Protein AF-A0AAV6T3N7-F1 (afdb_monome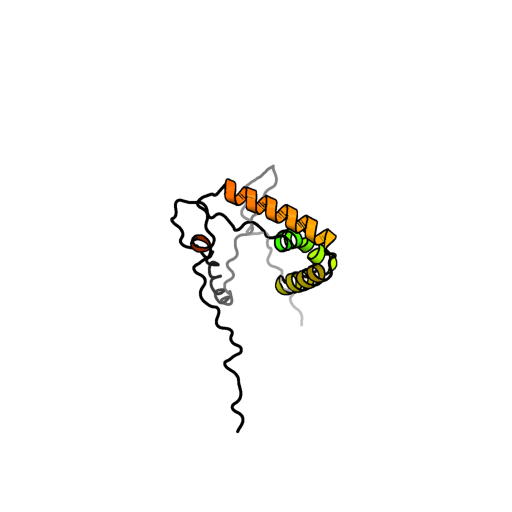r)

Organism: Solea senegalensis (NCBI:txid28829)

Solvent-accessible surface area (backbone atoms only — not comparable to full-atom values): 10483 Å² total; per-residue (Å²): 136,86,88,74,87,77,75,78,78,73,84,80,82,76,73,59,80,79,49,72,64,93,88,45,79,49,71,61,82,77,87,77,81,69,94,75,70,74,79,73,72,78,73,75,77,78,69,75,80,73,72,81,76,72,90,60,67,96,84,63,83,91,78,75,81,66,56,49,29,70,54,53,52,46,68,65,46,49,63,53,50,32,68,76,69,67,54,83,52,66,66,61,53,51,51,53,52,54,50,54,58,68,73,47,55,70,72,66,50,44,57,34,44,55,52,20,50,51,48,39,51,52,46,48,69,77,37,74,87,67,50,70,60,81,76,59,65,88,68,83,83,79,80,72,76,82,75,81,74,74,81,85,76,131

InterPro domains:
  IPR009071 High mobility group box domain [PF00505] (63-131)
  IPR009071 High mobility group box domain [PS50118] (63-131)
  IPR009071 High mobility group box domain [SM00398] (62-132)
  IPR024940 Transcription factor TCF/LEF [PTHR10373] (48-147)

Radius of gyration: 31.15 Å; Cα contacts (8 Å, |Δi|>4): 67; chains: 1; bounding box: 57×80×70 Å

Structure (mmCIF, N/CA/C/O backbone):
data_AF-A0AAV6T3N7-F1
#
_entry.id   AF-A0AAV6T3N7-F1
#
loop_
_atom_site.group_PDB
_atom_site.id
_atom_site.type_symbol
_atom_site.label_atom_id
_atom_site.label_alt_id
_atom_site.label_comp_id
_atom_site.label_asym_id
_atom_site.label_entity_id
_atom_site.label_seq_id
_atom_site.pdbx_PDB_ins_code
_atom_site.Cartn_x
_atom_site.Cartn_y
_atom_site.Cartn_z
_atom_site.occupancy
_atom_site.B_iso_or_equiv
_atom_site.auth_seq_id
_atom_site.auth_comp_id
_atom_site.auth_asym_id
_atom_site.auth_atom_id
_atom_site.pdbx_PDB_model_num
ATOM 1 N N . MET A 1 1 ? 30.700 52.628 50.865 1.00 37.81 1 MET A N 1
ATOM 2 C CA . MET A 1 1 ? 31.667 53.380 50.036 1.00 37.81 1 MET A CA 1
ATOM 3 C C . MET A 1 1 ? 31.460 52.958 48.596 1.00 37.81 1 MET A C 1
ATOM 5 O O . MET A 1 1 ? 31.246 51.781 48.351 1.00 37.81 1 MET A O 1
ATOM 9 N N . TYR A 1 2 ? 31.399 53.951 47.719 1.00 44.56 2 TYR A N 1
ATOM 10 C CA . TYR A 1 2 ? 31.037 53.900 46.306 1.00 44.56 2 TYR A CA 1
ATOM 11 C C . TYR A 1 2 ? 32.032 53.141 45.402 1.00 44.56 2 TYR A C 1
ATOM 13 O O . TYR A 1 2 ? 33.155 52.886 45.826 1.00 44.56 2 TYR A O 1
ATOM 21 N N . MET A 1 3 ? 31.613 52.994 44.128 1.00 40.84 3 MET A N 1
ATOM 22 C CA . MET A 1 3 ? 32.401 52.810 42.885 1.00 40.84 3 MET A CA 1
ATOM 23 C C . MET A 1 3 ? 32.578 51.334 42.464 1.00 40.84 3 MET A C 1
ATOM 25 O O . MET A 1 3 ? 33.054 50.531 43.247 1.00 40.84 3 MET A O 1
ATOM 29 N N . SER A 1 4 ? 32.242 50.856 41.261 1.00 41.66 4 SER A N 1
ATOM 30 C CA . SER A 1 4 ? 31.843 51.494 40.005 1.00 41.66 4 SER A CA 1
ATOM 31 C C . SER A 1 4 ? 31.210 50.442 39.091 1.00 41.66 4 SER A C 1
ATOM 33 O O . SER A 1 4 ? 31.742 49.342 38.948 1.00 41.66 4 SER A O 1
ATOM 35 N N . THR A 1 5 ? 30.113 50.795 38.423 1.00 57.94 5 THR A N 1
ATOM 36 C CA . THR A 1 5 ? 29.640 50.096 37.224 1.00 57.94 5 THR A CA 1
ATOM 37 C C . THR A 1 5 ? 30.760 50.139 36.187 1.00 57.94 5 THR A C 1
ATOM 39 O O . THR A 1 5 ? 31.112 51.218 35.712 1.00 57.94 5 THR A O 1
ATOM 42 N N . LEU A 1 6 ? 31.368 48.992 35.878 1.00 49.75 6 LEU A N 1
ATOM 43 C CA . LEU A 1 6 ? 32.377 48.922 34.825 1.00 49.75 6 LEU A CA 1
ATOM 44 C C . LEU A 1 6 ? 31.715 49.261 33.478 1.00 49.75 6 LEU A C 1
ATOM 46 O O . LEU A 1 6 ? 30.650 48.714 33.175 1.00 49.75 6 LEU A O 1
ATOM 50 N N . PRO A 1 7 ? 32.302 50.174 32.686 1.00 54.94 7 PRO A N 1
ATOM 51 C CA . PRO A 1 7 ? 31.741 50.580 31.410 1.00 54.94 7 PRO A CA 1
ATOM 52 C C . PRO A 1 7 ? 31.795 49.394 30.449 1.00 54.94 7 PRO A C 1
ATOM 54 O O . PRO A 1 7 ? 32.816 48.712 30.348 1.00 54.94 7 PRO A O 1
ATOM 57 N N . LEU A 1 8 ? 30.688 49.148 29.747 1.00 50.53 8 LEU A N 1
ATOM 58 C CA . LEU A 1 8 ? 30.662 48.206 28.634 1.00 50.53 8 LEU A CA 1
ATOM 59 C C . LEU A 1 8 ? 31.768 48.615 27.646 1.00 50.53 8 LEU A C 1
ATOM 61 O O . LEU A 1 8 ? 31.750 49.761 27.187 1.00 50.53 8 LEU A O 1
ATOM 65 N N . PRO A 1 9 ? 32.741 47.739 27.331 1.00 49.97 9 PRO A N 1
ATOM 66 C CA . PRO A 1 9 ? 33.741 48.060 26.333 1.00 49.97 9 PRO A CA 1
ATOM 67 C C . PRO A 1 9 ? 33.039 48.288 24.994 1.00 49.97 9 PRO A C 1
ATOM 69 O O . PRO A 1 9 ? 32.281 47.455 24.498 1.00 49.97 9 PRO A O 1
ATOM 72 N N . ASN A 1 10 ? 33.284 49.486 24.477 1.00 52.09 10 ASN A N 1
ATOM 73 C CA . ASN A 1 10 ? 32.814 50.045 23.227 1.00 52.09 10 ASN A CA 1
ATOM 74 C C . ASN A 1 10 ? 33.011 49.038 22.079 1.00 52.09 10 ASN A C 1
ATOM 76 O O . ASN A 1 10 ? 34.127 48.810 21.621 1.00 52.09 10 ASN A O 1
ATOM 80 N N . VAL A 1 11 ? 31.923 48.426 21.605 1.00 53.47 11 VAL A N 1
ATOM 81 C CA . VAL A 1 11 ? 31.940 47.393 20.545 1.00 53.47 11 VAL A CA 1
ATOM 82 C C . VAL A 1 11 ? 32.257 47.982 19.156 1.00 53.47 11 VAL A C 1
ATOM 84 O O . VAL A 1 11 ? 32.172 47.291 18.145 1.00 53.47 11 VAL A O 1
ATOM 87 N N . LEU A 1 12 ? 32.622 49.265 19.088 1.00 48.56 12 LEU A N 1
ATOM 88 C CA . LEU A 1 12 ? 32.741 50.031 17.852 1.00 48.56 12 LEU A CA 1
ATOM 89 C C . LEU A 1 12 ? 34.176 50.184 17.319 1.00 48.56 12 LEU A C 1
ATOM 91 O O . LEU A 1 12 ? 34.375 50.953 16.387 1.00 48.56 12 LEU A O 1
ATOM 95 N N . GLU A 1 13 ? 35.175 49.497 17.883 1.00 48.62 13 GLU A N 1
ATOM 96 C CA . GLU A 1 13 ? 36.583 49.703 17.478 1.00 48.62 13 GLU A CA 1
ATOM 97 C C . GLU A 1 13 ? 37.173 48.583 16.597 1.00 48.62 13 GLU A C 1
ATOM 99 O O . GLU A 1 13 ? 38.287 48.712 16.108 1.00 48.62 13 GLU A O 1
ATOM 104 N N . HIS A 1 14 ? 36.439 47.498 16.312 1.00 52.72 14 HIS A N 1
ATOM 105 C CA . HIS A 1 14 ? 37.006 46.348 15.573 1.00 52.72 14 HIS A CA 1
ATOM 106 C C . HIS A 1 14 ? 36.159 45.842 14.394 1.00 52.72 14 HIS A C 1
ATOM 108 O O . HIS A 1 14 ? 36.294 44.695 13.966 1.00 52.72 1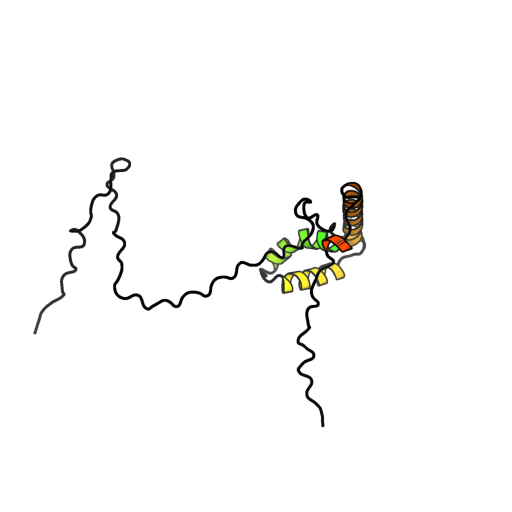4 HIS A O 1
ATOM 114 N N . MET A 1 15 ? 35.294 46.684 13.828 1.00 46.16 15 MET A N 1
ATOM 115 C CA . MET A 1 15 ? 34.542 46.337 12.619 1.00 46.16 15 MET A CA 1
ATOM 116 C C . MET A 1 15 ? 35.364 46.699 11.374 1.00 46.16 15 MET A C 1
ATOM 118 O O . MET A 1 15 ? 35.454 47.862 10.991 1.00 46.16 15 MET A O 1
ATOM 122 N N . ILE A 1 16 ? 35.972 45.694 10.738 1.00 50.91 16 ILE A N 1
ATOM 123 C CA . ILE A 1 16 ? 36.661 45.858 9.451 1.00 50.91 16 ILE A CA 1
ATOM 124 C C . ILE A 1 16 ? 35.602 45.844 8.332 1.00 50.91 16 ILE A C 1
ATOM 126 O O . ILE A 1 16 ? 34.804 44.904 8.276 1.00 50.91 16 ILE A O 1
ATOM 130 N N . PRO A 1 17 ? 35.560 46.848 7.436 1.00 53.31 17 PRO A N 1
ATOM 131 C CA . PRO A 1 17 ? 34.627 46.856 6.313 1.00 53.31 17 PRO A CA 1
ATOM 132 C C . PRO A 1 17 ? 35.051 45.807 5.274 1.00 53.31 17 PRO A C 1
ATOM 134 O O . PRO A 1 17 ? 36.115 45.918 4.670 1.00 53.31 17 PRO A O 1
ATOM 137 N N . VAL A 1 18 ? 34.225 44.775 5.068 1.00 56.44 18 VAL A N 1
ATOM 138 C CA . VAL A 1 18 ? 34.523 43.660 4.140 1.00 56.44 18 VAL A CA 1
ATOM 139 C C . VAL A 1 18 ? 34.004 43.930 2.714 1.00 56.44 18 VAL A C 1
ATOM 141 O O . VAL A 1 18 ? 34.397 43.246 1.774 1.00 56.44 18 VAL A O 1
ATOM 144 N N . GLY A 1 19 ? 33.195 44.973 2.505 1.00 58.59 19 GLY A N 1
ATOM 145 C CA . GLY A 1 19 ? 32.801 45.443 1.172 1.00 58.59 19 GLY A CA 1
ATOM 146 C C . GLY A 1 19 ? 31.453 46.164 1.153 1.00 58.59 19 GLY A C 1
ATOM 147 O O . GLY A 1 19 ? 30.738 46.204 2.155 1.00 58.59 19 GLY A O 1
ATOM 148 N N . THR A 1 20 ? 31.105 46.740 0.001 1.00 60.62 20 THR A N 1
ATOM 149 C CA . THR A 1 20 ? 29.824 47.418 -0.241 1.00 60.62 20 THR A CA 1
ATOM 150 C C . THR A 1 20 ? 28.977 46.606 -1.218 1.00 60.62 20 THR A C 1
ATOM 152 O O . THR A 1 20 ? 29.438 46.230 -2.295 1.00 60.62 20 THR A O 1
ATOM 155 N N . VAL A 1 21 ? 27.717 46.342 -0.866 1.00 51.75 21 VAL A N 1
ATOM 156 C CA . VAL A 1 21 ? 26.714 45.826 -1.808 1.00 51.75 21 VAL A CA 1
ATOM 157 C C . VAL A 1 21 ? 25.550 46.808 -1.790 1.00 51.75 21 VAL A C 1
ATOM 159 O O . VAL A 1 21 ? 24.935 47.028 -0.755 1.00 51.75 21 VAL A O 1
ATOM 162 N N . ASN A 1 22 ? 25.283 47.433 -2.940 1.00 51.19 22 ASN A N 1
ATOM 163 C CA . ASN A 1 22 ? 24.192 48.394 -3.158 1.00 51.19 22 ASN A CA 1
ATOM 164 C C . ASN A 1 22 ? 24.225 49.650 -2.262 1.00 51.19 22 ASN A C 1
ATOM 166 O O . ASN A 1 22 ? 23.184 50.164 -1.871 1.00 51.19 22 ASN A O 1
ATOM 170 N N . GLY A 1 23 ? 25.422 50.165 -1.963 1.00 60.50 23 GLY A N 1
ATOM 171 C CA . GLY A 1 23 ? 25.600 51.437 -1.247 1.00 60.50 23 GLY A CA 1
ATOM 172 C C . GLY A 1 23 ? 25.470 51.358 0.277 1.00 60.50 23 GLY A C 1
ATOM 173 O O . GLY A 1 23 ? 25.727 52.355 0.944 1.00 60.50 23 GLY A O 1
ATOM 174 N N . GLU A 1 24 ? 25.153 50.189 0.836 1.00 50.12 24 GLU A N 1
ATOM 175 C CA . GLU A 1 24 ? 25.118 49.956 2.281 1.00 50.12 24 GLU A CA 1
ATOM 176 C C . GLU A 1 24 ? 26.360 49.155 2.710 1.00 50.12 24 GLU A C 1
ATOM 178 O O . GLU A 1 24 ? 26.725 48.146 2.095 1.00 50.12 24 GLU A O 1
ATOM 183 N N . VAL A 1 25 ? 27.080 49.655 3.720 1.00 55.00 25 VAL A N 1
ATOM 184 C CA . VAL A 1 25 ? 28.321 49.038 4.213 1.00 55.00 25 VAL A CA 1
ATOM 185 C C . VAL A 1 25 ? 27.952 47.841 5.084 1.00 55.00 25 VAL A C 1
ATOM 187 O O . VAL A 1 25 ? 27.365 47.998 6.152 1.00 55.00 25 VAL A O 1
ATOM 190 N N . VAL A 1 26 ? 28.305 46.635 4.635 1.00 58.12 26 VAL A N 1
ATOM 191 C CA . VAL A 1 26 ? 28.031 45.403 5.380 1.00 58.12 26 VAL A CA 1
ATOM 192 C C . VAL A 1 26 ? 29.219 45.095 6.287 1.00 58.12 26 VAL A C 1
ATOM 194 O O . VAL A 1 26 ? 30.319 44.786 5.824 1.00 58.12 26 VAL A O 1
ATOM 197 N N . TYR A 1 27 ? 28.991 45.163 7.597 1.00 57.53 27 TYR A N 1
ATOM 198 C CA . TYR A 1 27 ? 29.977 44.796 8.610 1.00 57.53 27 TYR A CA 1
ATOM 199 C C . TYR A 1 27 ? 29.787 43.328 9.013 1.00 57.53 27 TYR A C 1
ATOM 201 O O . TYR A 1 27 ? 28.746 42.946 9.546 1.00 57.53 27 TYR A O 1
ATOM 209 N N . GLY A 1 28 ? 30.784 42.484 8.745 1.00 56.19 28 GLY A N 1
ATOM 210 C CA . GLY A 1 28 ? 30.784 41.085 9.181 1.00 56.19 28 GLY A CA 1
ATOM 211 C C . GLY A 1 28 ? 31.360 40.949 10.590 1.00 56.19 28 GLY A C 1
ATOM 212 O O . GLY A 1 28 ? 32.443 41.469 10.857 1.00 56.19 28 GLY A O 1
ATOM 213 N N . LEU A 1 29 ? 30.675 40.240 11.494 1.00 55.06 29 LEU A N 1
ATOM 214 C CA . LEU A 1 29 ? 31.276 39.866 12.779 1.00 55.06 29 LEU A CA 1
ATOM 215 C C . LEU A 1 29 ? 32.373 38.810 12.551 1.00 55.06 29 LEU A C 1
ATOM 217 O O . LEU A 1 29 ? 32.100 37.792 11.906 1.00 55.06 29 LEU A O 1
ATOM 221 N N . PRO A 1 30 ? 33.592 38.994 13.093 1.00 46.41 30 PRO A N 1
ATOM 222 C CA . PRO A 1 30 ? 34.615 37.961 13.039 1.00 46.41 30 PRO A CA 1
ATOM 223 C C . PRO A 1 30 ? 34.146 36.732 13.825 1.00 46.41 30 PRO A C 1
ATOM 225 O O . PRO A 1 30 ? 33.567 36.849 14.905 1.00 46.41 30 PRO A O 1
ATOM 228 N N . SER A 1 31 ? 34.401 35.543 13.279 1.00 53.44 31 SER A N 1
ATOM 229 C CA . SER A 1 31 ? 34.172 34.263 13.951 1.00 53.44 31 SER A CA 1
ATOM 230 C C . SER A 1 31 ? 34.985 34.212 15.247 1.00 53.44 31 SER A C 1
ATOM 232 O O . SER A 1 31 ? 36.163 33.861 15.237 1.00 53.44 31 SER A O 1
ATOM 234 N N . VAL A 1 32 ? 34.359 34.569 16.366 1.00 48.81 32 VAL A N 1
ATOM 235 C CA . VAL A 1 32 ? 34.956 34.480 17.699 1.00 48.81 32 VAL A CA 1
ATOM 236 C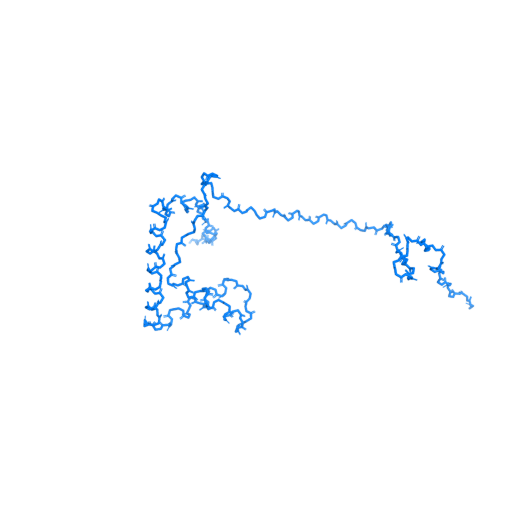 C . VAL A 1 32 ? 35.108 33.002 18.065 1.00 48.81 32 VAL A C 1
ATOM 238 O O . VAL A 1 32 ? 34.156 32.331 18.458 1.00 48.81 32 VAL A O 1
ATOM 241 N N . THR A 1 33 ? 36.320 32.467 17.930 1.00 52.16 33 THR A N 1
ATOM 242 C CA . THR A 1 33 ? 36.736 31.258 18.648 1.00 52.16 33 THR A CA 1
ATOM 243 C C . THR A 1 33 ? 36.825 31.602 20.130 1.00 52.16 33 THR A C 1
ATOM 245 O O . THR A 1 33 ? 37.812 32.176 20.584 1.00 52.16 33 THR A O 1
ATOM 248 N N . PHE A 1 34 ? 35.777 31.281 20.885 1.00 47.31 34 PHE A N 1
ATOM 249 C CA . PHE A 1 34 ? 35.780 31.378 22.342 1.00 47.31 34 PHE A CA 1
ATOM 250 C C . PHE A 1 34 ? 36.760 30.340 22.930 1.00 47.31 34 PHE A C 1
ATOM 252 O O . PHE A 1 34 ? 36.573 29.140 22.700 1.00 47.31 34 PHE A O 1
ATOM 259 N N . PRO A 1 35 ? 37.790 30.743 23.700 1.00 44.38 35 PRO A N 1
ATOM 260 C CA . PRO A 1 35 ? 38.633 29.807 24.431 1.00 44.38 35 PRO A CA 1
ATOM 261 C C . PRO A 1 35 ? 37.851 29.334 25.659 1.00 44.38 35 PRO A C 1
ATOM 263 O O . PRO A 1 35 ? 37.819 29.987 26.696 1.00 44.38 35 PRO A O 1
ATOM 266 N N . GLY A 1 36 ? 37.136 28.225 25.504 1.00 52.28 36 GLY A N 1
ATOM 267 C CA . GLY A 1 36 ? 36.274 27.693 26.560 1.00 52.28 36 GLY A CA 1
ATOM 268 C C . GLY A 1 36 ? 35.126 26.855 26.024 1.00 52.28 36 GLY A C 1
ATOM 269 O O . GLY A 1 36 ? 34.012 26.921 26.535 1.00 52.28 36 GLY A O 1
ATOM 270 N N . VAL A 1 37 ? 35.369 26.086 24.963 1.00 48.16 37 VAL A N 1
ATOM 271 C CA . VAL A 1 37 ? 34.426 25.061 24.528 1.00 48.16 37 VAL A CA 1
ATOM 272 C C . VAL A 1 37 ? 34.561 23.918 25.527 1.00 48.16 37 VAL A C 1
ATOM 274 O O . VAL A 1 37 ? 35.558 23.194 25.518 1.00 48.16 37 VAL A O 1
ATOM 277 N N . PHE A 1 38 ? 33.565 23.744 26.398 1.00 49.12 38 PHE A N 1
ATOM 278 C CA . PHE A 1 38 ? 33.294 22.418 26.938 1.00 49.12 38 PHE A CA 1
ATOM 279 C C . PHE A 1 38 ? 33.286 21.480 25.741 1.00 49.12 38 PHE A C 1
ATOM 281 O O . PHE A 1 38 ? 32.535 21.706 24.791 1.00 49.12 38 PHE A O 1
ATOM 288 N N . SER A 1 39 ? 34.196 20.509 25.750 1.00 47.38 39 SER A N 1
ATOM 289 C CA . SER A 1 39 ? 34.336 19.523 24.691 1.00 47.38 39 SER A CA 1
ATOM 290 C C . SER A 1 39 ? 32.984 18.832 24.533 1.00 47.38 39 SER A C 1
ATOM 292 O O . SER A 1 39 ? 32.621 17.955 25.317 1.00 47.38 39 SER A O 1
ATOM 294 N N . ALA A 1 40 ? 32.180 19.311 23.581 1.00 53.97 40 ALA A N 1
ATOM 295 C CA . ALA A 1 40 ? 30.933 18.684 23.209 1.00 53.97 40 ALA A CA 1
ATOM 296 C C . ALA A 1 40 ? 31.342 17.323 22.664 1.00 53.97 40 ALA A C 1
ATOM 298 O O . ALA A 1 40 ? 31.941 17.233 21.590 1.00 53.97 40 ALA A O 1
ATOM 299 N N . ALA A 1 41 ? 31.101 16.289 23.473 1.00 57.69 41 ALA A N 1
ATOM 300 C CA . ALA A 1 41 ? 31.412 14.914 23.136 1.00 57.69 41 ALA A CA 1
ATOM 301 C C . ALA A 1 41 ? 30.988 14.659 21.682 1.00 57.69 41 ALA A C 1
ATOM 303 O O . ALA A 1 41 ? 29.869 15.038 21.310 1.00 57.69 41 ALA A O 1
ATOM 304 N N . PRO A 1 42 ? 31.861 14.071 20.845 1.00 55.53 42 PRO A N 1
ATOM 305 C CA . PRO A 1 42 ? 31.561 13.880 19.440 1.00 55.53 42 PRO A CA 1
ATOM 306 C C . PRO A 1 42 ? 30.246 13.116 19.340 1.00 55.53 42 PRO A C 1
ATOM 308 O O . PRO A 1 42 ? 30.131 11.986 19.825 1.00 55.53 42 PRO A O 1
ATOM 311 N N . ALA A 1 43 ? 29.235 13.757 18.748 1.00 59.75 43 ALA A N 1
ATOM 312 C CA . ALA A 1 43 ? 27.978 13.100 18.448 1.00 59.75 43 ALA A CA 1
ATOM 313 C C . ALA A 1 43 ? 28.316 11.782 17.731 1.00 59.75 43 ALA A C 1
ATOM 315 O O . ALA A 1 43 ? 29.095 11.807 16.769 1.00 59.75 43 ALA A O 1
ATOM 316 N N . PRO A 1 44 ? 27.799 10.627 18.193 1.00 67.25 44 PRO A N 1
ATOM 317 C CA . PRO A 1 44 ? 28.136 9.351 17.586 1.00 67.25 44 PRO A CA 1
ATOM 318 C C . PRO A 1 44 ? 27.826 9.444 16.091 1.00 67.25 44 PRO A C 1
ATOM 320 O O . PRO A 1 44 ? 26.763 9.971 15.731 1.00 67.25 44 PRO A O 1
ATOM 323 N N . PRO A 1 45 ? 28.721 8.968 15.206 1.00 65.06 45 PRO A N 1
ATOM 324 C CA . PRO A 1 45 ? 28.524 9.097 13.773 1.00 65.06 45 PRO A CA 1
ATOM 325 C C . PRO A 1 45 ? 27.152 8.518 13.438 1.00 65.06 45 PRO A C 1
ATOM 327 O O . PRO A 1 45 ? 26.881 7.344 13.721 1.00 65.06 45 PRO A O 1
ATOM 330 N N . LYS A 1 46 ? 26.261 9.352 12.878 1.00 58.53 46 LYS A N 1
ATOM 331 C CA . LYS A 1 46 ? 24.979 8.901 12.331 1.00 58.53 46 LYS A CA 1
ATOM 332 C C . LYS A 1 46 ? 25.328 7.857 11.281 1.00 58.53 46 LYS A C 1
ATOM 334 O O . LYS A 1 46 ? 25.695 8.202 10.162 1.00 58.53 46 LYS A O 1
ATOM 339 N N . ARG A 1 47 ? 25.284 6.578 11.676 1.00 58.38 47 ARG A N 1
ATOM 340 C CA . ARG A 1 47 ? 25.617 5.454 10.801 1.00 58.38 47 ARG A CA 1
ATOM 341 C C . ARG A 1 47 ? 24.825 5.670 9.517 1.00 58.38 47 ARG A C 1
ATOM 343 O O . ARG A 1 47 ? 23.601 5.826 9.623 1.00 58.38 47 ARG A O 1
ATOM 350 N N . PRO A 1 48 ? 25.464 5.704 8.334 1.00 55.28 48 PRO A N 1
ATOM 351 C CA . PRO A 1 48 ? 24.716 5.793 7.096 1.00 55.28 48 PRO A CA 1
ATOM 352 C C . PRO A 1 48 ? 23.709 4.654 7.141 1.00 55.28 48 PRO A C 1
ATOM 354 O O . PRO A 1 48 ? 24.074 3.491 7.351 1.00 55.28 48 PRO A O 1
ATOM 357 N N . ARG A 1 49 ? 22.417 4.988 7.058 1.00 53.41 49 ARG A N 1
ATOM 358 C CA . ARG A 1 49 ? 21.374 3.980 6.910 1.00 53.41 49 ARG A CA 1
ATOM 359 C C . ARG A 1 49 ? 21.724 3.244 5.629 1.00 53.41 49 ARG A C 1
ATOM 361 O O . ARG A 1 49 ? 21.419 3.746 4.553 1.00 53.41 49 ARG A O 1
ATOM 368 N N . LYS A 1 50 ? 22.403 2.096 5.745 1.00 49.56 50 LYS A N 1
ATOM 369 C CA . LYS A 1 50 ? 22.696 1.199 4.628 1.00 49.56 50 LYS A CA 1
ATOM 370 C C . LYS A 1 50 ? 21.347 0.936 3.971 1.00 49.56 50 LYS A C 1
ATOM 372 O O . LYS A 1 50 ? 20.545 0.153 4.491 1.00 49.56 50 LYS A O 1
ATOM 377 N N . LYS A 1 51 ? 21.057 1.633 2.862 1.00 49.00 51 LYS A N 1
ATOM 378 C CA . LYS A 1 51 ? 20.036 1.193 1.914 1.00 49.00 51 LYS A CA 1
ATOM 379 C C . LYS A 1 51 ? 20.414 -0.256 1.680 1.00 49.00 51 LYS A C 1
ATOM 381 O O . LYS A 1 51 ? 21.557 -0.542 1.338 1.00 49.00 51 LYS A O 1
ATOM 386 N N . ARG A 1 52 ? 19.515 -1.172 2.032 1.00 56.19 52 ARG A N 1
ATOM 387 C CA . ARG A 1 52 ? 19.735 -2.605 1.850 1.00 56.19 52 ARG A CA 1
ATOM 388 C C . ARG A 1 52 ? 19.813 -2.818 0.341 1.00 56.19 52 ARG A C 1
ATOM 390 O O . ARG A 1 52 ? 18.779 -3.078 -0.265 1.00 56.19 52 ARG A O 1
ATOM 397 N N . GLN A 1 53 ? 20.991 -2.608 -0.246 1.00 47.78 53 GLN A N 1
ATOM 398 C CA . GLN A 1 53 ? 21.310 -2.967 -1.616 1.00 47.78 53 GLN A CA 1
ATOM 399 C C . GLN A 1 53 ? 21.152 -4.474 -1.654 1.00 47.78 53 GLN A C 1
ATOM 401 O O . GLN A 1 53 ? 21.931 -5.237 -1.081 1.00 47.78 53 GLN A O 1
ATOM 406 N N . ARG A 1 54 ? 20.005 -4.886 -2.177 1.00 56.38 54 ARG A N 1
ATOM 407 C CA . ARG A 1 54 ? 19.792 -6.265 -2.551 1.00 56.38 54 ARG A CA 1
ATOM 408 C C . ARG A 1 54 ? 20.665 -6.439 -3.777 1.00 56.38 54 ARG A C 1
ATOM 410 O O . ARG A 1 54 ? 20.435 -5.755 -4.761 1.00 56.38 54 ARG A O 1
ATOM 417 N N . GLN A 1 55 ? 21.694 -7.264 -3.640 1.00 50.09 55 GLN A N 1
ATOM 418 C CA . GLN A 1 55 ? 22.541 -7.685 -4.746 1.00 50.09 55 GLN A CA 1
ATOM 419 C C . GLN A 1 55 ? 21.655 -8.410 -5.758 1.00 50.09 55 GLN A C 1
ATOM 421 O O . GLN A 1 55 ? 21.279 -9.567 -5.541 1.00 50.09 55 GLN A O 1
ATOM 426 N N . GLN A 1 56 ? 21.271 -7.680 -6.789 1.00 52.28 56 GLN A N 1
ATOM 427 C CA . GLN A 1 56 ? 20.838 -8.187 -8.075 1.00 52.28 56 GLN A CA 1
ATOM 428 C C . GLN A 1 56 ? 21.675 -7.390 -9.076 1.00 52.28 56 GLN A C 1
ATOM 430 O O . GLN A 1 56 ? 21.867 -6.199 -8.833 1.00 52.28 56 GLN A O 1
ATOM 435 N N . ASP A 1 57 ? 22.245 -8.082 -10.062 1.00 49.91 57 ASP A N 1
ATOM 436 C CA . ASP A 1 57 ? 23.294 -7.590 -10.962 1.00 49.91 57 ASP A CA 1
ATOM 437 C C . ASP A 1 57 ? 23.128 -6.111 -11.313 1.00 49.91 57 ASP A C 1
ATOM 439 O O . ASP A 1 57 ? 22.043 -5.676 -11.706 1.00 49.91 57 ASP A O 1
ATOM 443 N N . ASP A 1 58 ? 24.214 -5.355 -11.140 1.00 55.56 58 ASP A N 1
ATOM 444 C CA . ASP A 1 58 ? 24.279 -3.888 -11.151 1.00 55.56 58 ASP A CA 1
ATOM 445 C C . ASP A 1 58 ? 23.833 -3.222 -12.478 1.00 55.56 58 ASP A C 1
ATOM 447 O O . ASP A 1 58 ? 23.883 -2.001 -12.608 1.00 55.56 58 ASP A O 1
ATOM 451 N N . GLU A 1 59 ? 23.335 -3.995 -13.446 1.00 58.53 59 GLU A N 1
ATOM 452 C CA . GLU A 1 59 ? 22.878 -3.543 -14.762 1.00 58.53 59 GLU A CA 1
ATOM 453 C C . GLU A 1 59 ? 21.354 -3.470 -14.939 1.00 58.53 59 GLU A C 1
ATOM 455 O O . GLU A 1 59 ? 20.894 -2.828 -15.883 1.00 58.53 59 GLU A O 1
ATOM 460 N N . GLN A 1 60 ? 20.539 -4.075 -14.063 1.00 60.88 60 GLN A N 1
ATOM 461 C CA . GLN A 1 60 ? 19.074 -4.045 -14.220 1.00 60.88 60 GLN A CA 1
ATOM 462 C C . GLN A 1 60 ? 18.382 -3.230 -13.112 1.00 60.88 60 GLN A C 1
ATOM 464 O O . GLN A 1 60 ? 18.598 -3.478 -11.921 1.00 60.88 60 GLN A O 1
ATOM 469 N N . PRO A 1 61 ? 17.506 -2.263 -13.458 1.00 71.19 61 PRO A N 1
ATOM 470 C CA . PRO A 1 61 ? 16.804 -1.450 -12.471 1.00 71.19 61 PRO A CA 1
ATOM 471 C C . PRO A 1 61 ? 15.910 -2.316 -11.569 1.00 71.19 61 PRO A C 1
ATOM 473 O O . PRO A 1 61 ? 15.138 -3.155 -12.031 1.00 71.19 61 PRO A O 1
ATOM 476 N N . TYR A 1 62 ? 15.979 -2.089 -10.252 1.00 77.94 62 TYR A N 1
ATOM 477 C CA . TYR A 1 62 ? 15.168 -2.805 -9.260 1.00 77.94 62 TYR A CA 1
ATOM 478 C C . TYR A 1 62 ? 13.667 -2.520 -9.454 1.00 77.94 62 TYR A C 1
ATOM 480 O O . TYR A 1 62 ? 13.155 -1.466 -9.062 1.00 77.94 62 TYR A O 1
ATOM 488 N N . ILE A 1 63 ? 12.940 -3.491 -10.005 1.00 82.56 63 ILE A N 1
ATOM 489 C CA . ILE A 1 63 ? 11.489 -3.415 -10.221 1.00 82.56 63 ILE A CA 1
ATOM 490 C C . ILE A 1 63 ? 10.757 -3.902 -8.966 1.00 82.56 63 ILE A C 1
ATOM 492 O O . ILE A 1 63 ? 11.013 -4.996 -8.461 1.00 82.56 63 ILE A O 1
ATOM 496 N N . LYS A 1 64 ? 9.831 -3.108 -8.422 1.00 86.00 64 LYS A N 1
ATOM 497 C CA . LYS A 1 64 ? 9.064 -3.467 -7.213 1.00 86.00 64 LYS A CA 1
ATOM 498 C C . LYS A 1 64 ? 7.923 -4.435 -7.531 1.00 86.00 64 LYS A C 1
ATOM 500 O O . LYS A 1 64 ? 7.351 -4.382 -8.602 1.00 86.00 64 LYS A O 1
ATOM 505 N N . LYS A 1 65 ? 7.533 -5.244 -6.537 1.00 88.31 65 LYS A N 1
ATOM 506 C CA . LYS A 1 65 ? 6.293 -6.042 -6.559 1.00 88.31 65 LYS A CA 1
ATOM 507 C C . LYS A 1 65 ? 5.080 -5.176 -6.934 1.00 88.31 65 LYS A C 1
ATOM 509 O O . LYS A 1 65 ? 4.951 -4.102 -6.331 1.00 88.31 65 LYS A O 1
ATOM 514 N N . PRO A 1 66 ? 4.179 -5.660 -7.810 1.00 91.12 66 PRO A N 1
ATOM 515 C CA . PRO A 1 66 ? 2.913 -4.985 -8.039 1.00 91.12 66 PRO A CA 1
ATOM 516 C C . PRO A 1 66 ? 2.116 -4.913 -6.721 1.00 91.12 66 PRO A C 1
ATOM 518 O O . PRO A 1 66 ? 2.175 -5.847 -5.906 1.00 91.12 66 PRO A O 1
ATOM 521 N N . PRO A 1 67 ? 1.443 -3.784 -6.442 1.00 91.19 67 PRO A N 1
ATOM 522 C CA . PRO A 1 67 ? 0.637 -3.611 -5.241 1.00 91.19 67 PRO A CA 1
ATOM 523 C C . PRO A 1 67 ? -0.584 -4.542 -5.244 1.00 91.19 67 PRO A C 1
ATOM 525 O O . PRO A 1 67 ? -1.287 -4.666 -6.235 1.00 91.19 67 PRO A O 1
ATOM 528 N N . ASN A 1 68 ? -0.851 -5.164 -4.095 1.00 94.88 68 ASN A N 1
ATOM 529 C CA . ASN A 1 68 ? -2.118 -5.847 -3.805 1.00 94.88 68 ASN A CA 1
ATOM 530 C C . ASN A 1 68 ? -3.220 -4.811 -3.478 1.00 94.88 68 ASN A C 1
ATOM 532 O O . ASN A 1 68 ? -2.897 -3.701 -3.055 1.00 94.88 68 ASN A O 1
ATOM 536 N N . ALA A 1 69 ? -4.490 -5.207 -3.541 1.00 95.38 69 ALA A N 1
ATOM 537 C CA . ALA A 1 69 ? -5.681 -4.463 -3.136 1.00 95.38 69 ALA A CA 1
ATOM 538 C C . ALA A 1 69 ? -5.498 -3.707 -1.809 1.00 95.38 69 ALA A C 1
ATOM 540 O O . ALA A 1 69 ? -5.653 -2.489 -1.750 1.00 95.38 69 ALA A O 1
ATOM 541 N N . PHE A 1 70 ? -5.043 -4.387 -0.749 1.00 94.62 70 PHE A N 1
ATOM 542 C CA . PHE A 1 70 ? -4.800 -3.721 0.539 1.00 94.62 70 PHE A CA 1
ATOM 543 C C . PHE A 1 70 ? -3.690 -2.657 0.470 1.00 94.62 70 PHE A C 1
ATOM 545 O O . PHE A 1 70 ? -3.749 -1.647 1.163 1.00 94.62 70 PHE A O 1
ATOM 552 N N . MET A 1 71 ? -2.668 -2.849 -0.369 1.00 96.12 71 MET A N 1
ATOM 553 C CA . MET A 1 71 ? -1.606 -1.849 -0.541 1.00 96.12 71 MET A CA 1
ATOM 554 C C . MET A 1 71 ? -2.106 -0.613 -1.301 1.00 96.12 71 MET A C 1
ATOM 556 O O . MET A 1 71 ? -1.644 0.489 -1.004 1.00 96.12 71 MET A O 1
ATOM 560 N N . LEU A 1 72 ? -3.055 -0.776 -2.230 1.00 95.56 72 LEU A N 1
ATOM 561 C CA . LEU A 1 72 ? -3.743 0.340 -2.891 1.00 95.56 72 LEU A CA 1
ATOM 562 C C . LEU A 1 72 ? -4.588 1.122 -1.886 1.00 95.56 72 LEU 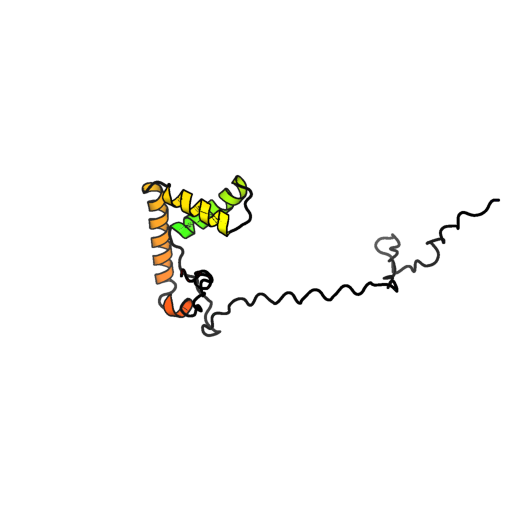A C 1
ATOM 564 O O . LEU A 1 72 ? -4.443 2.338 -1.764 1.00 95.56 72 LEU A O 1
ATOM 568 N N . PHE A 1 73 ? -5.367 0.408 -1.075 1.00 95.38 73 PHE A N 1
ATOM 569 C CA . PHE A 1 73 ? -6.136 0.999 0.014 1.00 95.38 73 PHE A CA 1
ATOM 570 C C . PHE A 1 73 ? -5.248 1.772 1.000 1.00 95.38 73 PHE A C 1
ATOM 572 O O . PHE A 1 73 ? -5.525 2.930 1.312 1.00 95.38 73 PHE A O 1
ATOM 579 N N . LEU A 1 74 ? -4.129 1.178 1.437 1.00 95.00 74 LEU A N 1
ATOM 580 C CA . LEU A 1 74 ? -3.154 1.848 2.300 1.00 95.00 74 LEU A CA 1
ATOM 581 C C . LEU A 1 74 ? -2.630 3.140 1.672 1.00 95.00 74 LEU A C 1
ATOM 583 O O . LEU A 1 74 ? -2.479 4.130 2.378 1.00 95.00 74 LEU A O 1
ATOM 587 N N . LYS A 1 75 ? -2.328 3.145 0.370 1.00 94.38 75 LYS A N 1
ATOM 588 C CA . LYS A 1 75 ? -1.804 4.334 -0.316 1.00 94.38 75 LYS A CA 1
ATOM 589 C C . LYS A 1 75 ? -2.780 5.509 -0.223 1.00 94.38 75 LYS A C 1
ATOM 591 O O . LYS A 1 75 ? -2.335 6.632 -0.011 1.00 94.38 75 LYS A O 1
ATOM 596 N N . ILE A 1 76 ? -4.075 5.234 -0.349 1.00 94.00 76 ILE A N 1
ATOM 597 C CA . ILE A 1 76 ? -5.132 6.249 -0.336 1.00 94.00 76 ILE A CA 1
ATOM 598 C C . ILE A 1 76 ? -5.463 6.681 1.096 1.00 94.00 76 ILE A C 1
ATOM 600 O O . ILE A 1 76 ? -5.535 7.869 1.376 1.00 94.00 76 ILE A O 1
ATOM 604 N N . GLN A 1 77 ? -5.630 5.734 2.020 1.00 94.44 77 GLN A N 1
ATOM 605 C CA . GLN A 1 77 ? -6.147 6.030 3.361 1.00 94.44 77 GLN A CA 1
ATOM 606 C C . GLN A 1 77 ? -5.082 6.420 4.383 1.00 94.44 77 GLN A C 1
ATOM 608 O O . GLN A 1 77 ? -5.397 7.034 5.398 1.00 94.44 77 GLN A O 1
ATOM 613 N N . ARG A 1 78 ? -3.810 6.083 4.151 1.00 93.94 78 ARG A N 1
ATOM 614 C CA . ARG A 1 78 ? -2.722 6.473 5.055 1.00 93.94 78 ARG A CA 1
ATOM 615 C C . ARG A 1 78 ? -2.668 7.983 5.329 1.00 93.94 78 ARG A C 1
ATOM 617 O O . ARG A 1 78 ? -2.588 8.315 6.508 1.00 93.94 78 ARG A O 1
ATOM 624 N N . PRO A 1 79 ? -2.695 8.889 4.331 1.00 93.88 79 PRO A N 1
ATOM 625 C CA . PRO A 1 79 ? -2.723 10.325 4.613 1.00 93.88 79 PRO A CA 1
ATOM 626 C C . PRO A 1 79 ? -3.982 10.750 5.379 1.00 93.88 79 PRO A C 1
ATOM 628 O O . PRO A 1 79 ? -3.865 11.571 6.282 1.00 93.88 79 PRO A O 1
ATOM 631 N N . ASN A 1 80 ? -5.140 10.140 5.101 1.00 93.81 80 ASN A N 1
ATOM 632 C CA . ASN A 1 80 ? -6.389 10.439 5.812 1.00 93.81 80 ASN A CA 1
ATOM 633 C C . ASN A 1 80 ? -6.270 10.108 7.304 1.00 93.81 80 ASN A C 1
ATOM 635 O O . ASN A 1 80 ? -6.523 10.959 8.144 1.00 93.81 80 ASN A O 1
ATOM 639 N N . VAL A 1 81 ? -5.771 8.915 7.647 1.00 91.12 81 VAL A N 1
ATOM 640 C CA . VAL A 1 81 ? -5.572 8.506 9.051 1.00 91.12 81 VAL A CA 1
ATOM 641 C C . VAL A 1 81 ? -4.526 9.367 9.762 1.00 91.12 81 VAL A C 1
ATOM 643 O O . VAL A 1 81 ? -4.669 9.654 10.949 1.00 91.12 81 VAL A O 1
ATOM 646 N N . ILE A 1 82 ? -3.470 9.784 9.053 1.00 92.62 82 ILE A N 1
ATOM 647 C CA . ILE A 1 82 ? -2.467 10.701 9.611 1.00 92.62 82 ILE A CA 1
ATOM 648 C C . ILE A 1 82 ? -3.114 12.047 9.940 1.00 92.62 82 ILE A C 1
ATOM 650 O O . ILE A 1 82 ? -2.846 12.577 11.011 1.00 92.62 82 ILE A O 1
ATOM 654 N N . ALA A 1 83 ? -3.960 12.579 9.057 1.00 92.88 83 ALA A N 1
ATOM 655 C CA . ALA A 1 83 ? -4.646 13.847 9.281 1.00 92.88 83 ALA A CA 1
ATOM 656 C C . ALA A 1 83 ? -5.718 13.751 10.381 1.00 92.88 83 ALA A C 1
ATOM 658 O O . ALA A 1 83 ? -5.801 14.637 11.224 1.00 92.88 83 ALA A O 1
ATOM 659 N N . GLU A 1 84 ? -6.502 12.669 10.409 1.00 92.06 84 GLU A N 1
ATOM 660 C CA . GLU A 1 84 ? -7.594 12.463 11.371 1.00 92.06 84 GLU A CA 1
ATOM 661 C C . GLU A 1 84 ? -7.094 12.237 12.801 1.00 92.06 84 GLU A C 1
ATOM 663 O O . GLU A 1 84 ? -7.598 12.839 13.744 1.00 92.06 84 GLU A O 1
ATOM 668 N N . LEU A 1 85 ? -6.117 11.342 12.975 1.00 87.06 85 LEU A N 1
ATOM 669 C CA . LEU A 1 85 ? -5.653 10.926 14.302 1.00 87.06 85 LEU A CA 1
ATOM 670 C C . LEU A 1 85 ? -4.369 11.648 14.734 1.00 87.06 85 LEU A C 1
ATOM 672 O O . LEU A 1 85 ? -3.885 11.428 15.844 1.00 87.06 85 LEU A O 1
ATOM 676 N N . ASN A 1 86 ? -3.779 12.465 13.855 1.00 90.38 86 ASN A N 1
ATOM 677 C CA . ASN A 1 86 ? -2.489 13.134 14.048 1.00 90.38 86 ASN A CA 1
ATOM 678 C C . ASN A 1 86 ? -1.358 12.168 14.480 1.00 90.38 86 ASN A C 1
ATOM 680 O O . ASN A 1 86 ? -0.422 12.529 15.197 1.00 90.38 86 ASN A O 1
ATOM 684 N N . ILE A 1 87 ? -1.450 10.901 14.054 1.00 88.06 87 ILE A N 1
ATOM 685 C CA . ILE A 1 87 ? -0.495 9.843 14.392 1.00 88.06 87 ILE A CA 1
ATOM 686 C C . ILE A 1 87 ? 0.652 9.869 13.387 1.00 88.06 87 IL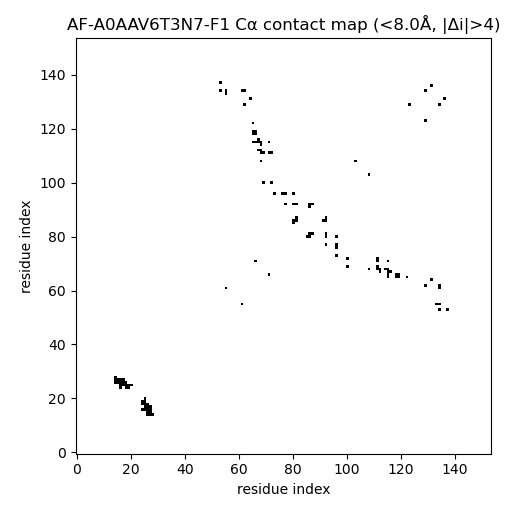E A C 1
ATOM 688 O O . ILE A 1 87 ? 0.454 9.725 12.185 1.00 88.06 87 ILE A O 1
ATOM 692 N N . THR A 1 88 ? 1.881 9.939 13.890 1.00 88.81 88 THR A N 1
ATOM 693 C CA . THR A 1 88 ? 3.103 9.849 13.072 1.00 88.81 88 THR A CA 1
ATOM 694 C C . THR A 1 88 ? 3.713 8.444 13.063 1.00 88.81 88 THR A C 1
ATOM 696 O O . THR A 1 88 ? 4.517 8.102 12.191 1.00 88.81 88 THR A O 1
ATOM 699 N N . ASN A 1 89 ? 3.334 7.587 14.019 1.00 93.12 89 ASN A N 1
ATOM 700 C CA . ASN A 1 89 ? 3.880 6.241 14.138 1.00 93.12 89 ASN A CA 1
ATOM 701 C C . ASN A 1 89 ? 3.270 5.278 13.106 1.00 93.12 89 ASN A C 1
ATOM 703 O O . ASN A 1 89 ? 2.119 4.855 13.211 1.00 93.12 89 ASN A O 1
ATOM 707 N N . ASN A 1 90 ? 4.102 4.839 12.158 1.00 90.69 90 ASN A N 1
ATOM 708 C CA . ASN A 1 90 ? 3.740 3.877 11.115 1.00 90.69 90 ASN A CA 1
ATOM 709 C C . ASN A 1 90 ? 3.153 2.560 11.639 1.00 90.69 90 ASN A C 1
ATOM 711 O O . ASN A 1 90 ? 2.338 1.961 10.942 1.00 90.69 90 ASN A O 1
ATOM 715 N N . ALA A 1 91 ? 3.580 2.079 12.811 1.00 93.31 91 ALA A N 1
ATOM 716 C CA . ALA A 1 91 ? 3.034 0.855 13.391 1.00 93.31 91 ALA A CA 1
ATOM 717 C C . ALA A 1 91 ? 1.562 1.052 13.771 1.00 93.31 91 ALA A C 1
ATOM 719 O O . ALA A 1 91 ? 0.719 0.275 13.337 1.00 93.31 91 ALA A O 1
ATOM 720 N N . SER A 1 92 ? 1.258 2.134 14.489 1.00 93.06 92 SER A N 1
ATOM 721 C CA . SER A 1 92 ? -0.102 2.489 14.898 1.00 93.06 92 SER A CA 1
ATOM 722 C C . SER A 1 92 ? -1.006 2.758 13.692 1.00 93.06 92 SER A C 1
ATOM 724 O O . SER A 1 92 ? -2.099 2.207 13.622 1.00 93.06 92 SER A O 1
ATOM 726 N N . ILE A 1 93 ? -0.516 3.499 12.688 1.00 92.44 93 ILE A N 1
ATOM 727 C CA . ILE A 1 93 ? -1.263 3.766 11.445 1.00 92.44 93 ILE A CA 1
ATOM 728 C C . ILE A 1 93 ? -1.617 2.461 10.719 1.00 92.44 93 ILE A C 1
ATOM 730 O O . ILE A 1 93 ? -2.746 2.270 10.276 1.00 92.44 93 ILE A O 1
ATOM 734 N N . ASN A 1 94 ? -0.655 1.541 10.587 1.00 94.31 94 ASN A N 1
ATOM 735 C CA . ASN A 1 94 ? -0.898 0.271 9.906 1.00 94.31 94 ASN A CA 1
ATOM 736 C C . ASN A 1 94 ? -1.873 -0.626 10.692 1.00 94.31 94 ASN A C 1
ATOM 738 O O . ASN A 1 94 ? -2.612 -1.390 10.071 1.00 94.31 94 ASN A O 1
ATOM 742 N N . THR A 1 95 ? -1.878 -0.549 12.028 1.00 94.81 95 THR A N 1
ATOM 743 C CA . THR A 1 95 ? -2.855 -1.253 12.871 1.00 94.81 95 THR A CA 1
ATOM 744 C C . THR A 1 95 ? -4.267 -0.740 12.605 1.00 94.81 95 THR A C 1
ATOM 746 O O . THR A 1 95 ? -5.140 -1.545 12.287 1.00 94.81 95 THR A O 1
ATOM 749 N N . GLU A 1 96 ? -4.465 0.578 12.650 1.00 94.62 96 GLU A N 1
ATOM 750 C CA . GLU A 1 96 ? -5.756 1.229 12.394 1.00 94.62 96 GLU A CA 1
ATOM 751 C C . GLU A 1 96 ? -6.286 0.907 10.989 1.00 94.62 96 GLU A C 1
ATOM 753 O O . GLU A 1 96 ? -7.400 0.416 10.816 1.00 94.62 96 GLU A O 1
ATOM 758 N N . LEU A 1 97 ? -5.449 1.068 9.960 1.00 95.88 97 LEU A N 1
ATOM 759 C CA . LEU A 1 97 ? -5.832 0.757 8.580 1.00 95.88 97 LEU A CA 1
ATOM 760 C C . LEU A 1 97 ? -6.156 -0.726 8.377 1.00 95.88 97 LEU A C 1
ATOM 762 O O . LEU A 1 97 ? -7.027 -1.066 7.577 1.00 95.88 97 LEU A O 1
ATOM 766 N N . GLY A 1 98 ? -5.476 -1.617 9.102 1.00 95.81 98 GLY A N 1
ATOM 767 C CA . GLY A 1 98 ? -5.787 -3.042 9.095 1.00 95.81 98 GLY A CA 1
ATOM 768 C C . GLY A 1 98 ? -7.154 -3.353 9.708 1.00 95.81 98 GLY A C 1
ATOM 769 O O . GLY A 1 98 ? -7.824 -4.277 9.248 1.00 95.81 98 GLY A O 1
ATOM 770 N N . GLN A 1 99 ? -7.585 -2.595 10.719 1.00 95.50 99 GLN A N 1
ATOM 771 C CA . GLN A 1 99 ? -8.930 -2.709 11.285 1.00 95.50 99 GLN A CA 1
ATOM 772 C C . GLN A 1 99 ? -9.979 -2.174 10.305 1.00 95.50 99 GLN A C 1
ATOM 774 O O . GLN A 1 99 ? -10.886 -2.917 9.939 1.00 95.50 99 GLN A O 1
ATOM 779 N N . ARG A 1 100 ? -9.790 -0.957 9.776 1.00 94.75 100 ARG A N 1
ATOM 780 C CA . ARG A 1 100 ? -10.693 -0.353 8.777 1.00 94.75 100 ARG A CA 1
ATOM 781 C C . ARG A 1 100 ? -10.873 -1.236 7.540 1.00 94.75 100 ARG A C 1
ATOM 783 O O . ARG A 1 100 ? -11.992 -1.434 7.082 1.00 94.75 100 ARG A O 1
ATOM 790 N N . TRP A 1 101 ? -9.791 -1.837 7.037 1.00 95.56 101 TRP A N 1
ATOM 791 C CA . TRP A 1 101 ? -9.868 -2.779 5.917 1.00 95.56 101 TRP A CA 1
ATOM 792 C C . TRP A 1 101 ? -10.709 -4.012 6.248 1.00 95.56 101 TRP A C 1
ATOM 794 O O . TRP A 1 101 ? -11.471 -4.471 5.407 1.00 95.56 101 TRP A O 1
ATOM 804 N N . ARG A 1 102 ? -10.610 -4.572 7.459 1.00 94.94 102 ARG A N 1
ATOM 805 C CA . ARG A 1 102 ? -11.446 -5.721 7.841 1.00 94.94 102 ARG A CA 1
ATOM 806 C C . ARG A 1 102 ? -12.922 -5.338 7.886 1.00 94.94 102 ARG A C 1
ATOM 808 O O . ARG A 1 102 ? -13.719 -6.085 7.326 1.00 94.94 102 ARG A O 1
ATOM 815 N N . SER A 1 103 ? -13.237 -4.171 8.443 1.00 95.81 103 SER A N 1
ATOM 816 C CA . SER A 1 103 ? -14.605 -3.655 8.580 1.00 95.81 103 SER A CA 1
ATOM 817 C C . SER A 1 103 ? -15.240 -3.168 7.271 1.00 95.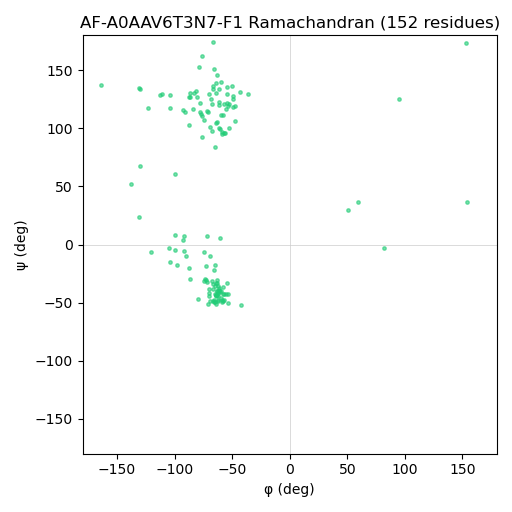81 103 SER A C 1
ATOM 819 O O . SER A 1 103 ? -16.457 -3.052 7.202 1.00 95.81 103 SER A O 1
ATOM 821 N N . MET A 1 104 ? -14.447 -2.892 6.232 1.00 94.00 104 MET A N 1
ATOM 822 C CA . MET A 1 104 ? -14.946 -2.449 4.925 1.00 94.00 104 MET A CA 1
ATOM 823 C C . MET A 1 104 ? -15.822 -3.514 4.244 1.00 94.00 104 MET A C 1
ATOM 825 O O . MET A 1 104 ? -15.557 -4.721 4.352 1.00 94.00 104 MET A O 1
ATOM 829 N N . SER A 1 105 ? -16.834 -3.066 3.499 1.00 96.62 105 SER A N 1
ATOM 830 C CA . SER A 1 105 ? -17.751 -3.958 2.791 1.00 96.62 105 SER A CA 1
ATOM 831 C C . SER A 1 105 ? -17.046 -4.748 1.670 1.00 96.62 105 SER A C 1
ATOM 833 O O . SER A 1 105 ? -16.064 -4.270 1.090 1.00 96.62 105 SER A O 1
ATOM 835 N N . PRO A 1 106 ? -17.520 -5.961 1.327 1.00 94.38 106 PRO A N 1
ATOM 836 C CA . PRO A 1 106 ? -16.952 -6.737 0.222 1.00 94.38 106 PRO A CA 1
ATOM 837 C C . PRO A 1 106 ? -17.001 -5.998 -1.119 1.00 94.38 106 PRO A C 1
ATOM 839 O O . PRO A 1 106 ? -16.043 -6.070 -1.877 1.00 94.38 106 PRO A O 1
ATOM 842 N N . LEU A 1 107 ? -18.067 -5.23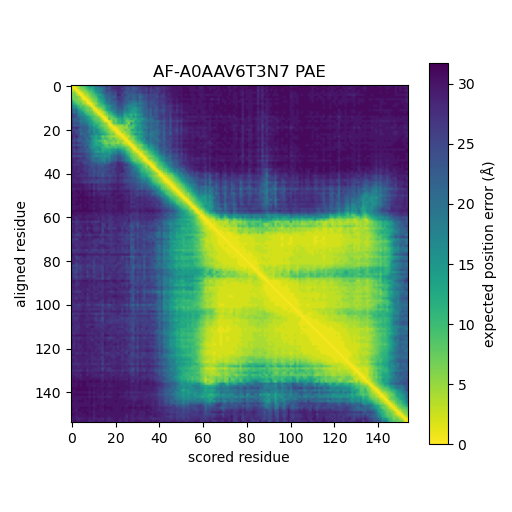4 -1.373 1.00 94.44 107 LEU A N 1
ATOM 843 C CA . LEU A 1 107 ? -18.241 -4.465 -2.608 1.00 94.44 107 LEU A CA 1
ATOM 844 C C . LEU A 1 107 ? -17.154 -3.396 -2.782 1.00 94.44 107 LEU A C 1
ATOM 846 O O . LEU A 1 107 ? -16.612 -3.201 -3.866 1.00 94.44 107 LEU A O 1
ATOM 850 N N . GLU A 1 108 ? -16.800 -2.699 -1.704 1.00 93.69 108 GLU A N 1
ATOM 851 C CA . GLU A 1 108 ? -15.731 -1.704 -1.757 1.00 93.69 108 GLU A CA 1
ATOM 852 C C . GLU A 1 108 ? -14.362 -2.353 -1.927 1.00 93.69 108 GLU A C 1
ATOM 854 O O . GLU A 1 108 ? -13.530 -1.833 -2.672 1.00 93.69 108 GLU A O 1
ATOM 859 N N . LYS A 1 109 ? -14.141 -3.498 -1.270 1.00 95.19 109 LYS A N 1
ATOM 860 C CA . LYS A 1 109 ? -12.920 -4.291 -1.438 1.00 95.19 109 LYS A CA 1
ATOM 861 C C . LYS A 1 109 ? -12.762 -4.772 -2.873 1.00 95.19 109 LYS A C 1
ATOM 863 O O . LYS A 1 109 ? -11.642 -4.755 -3.375 1.00 95.19 109 LYS A O 1
ATOM 868 N N . ASP A 1 110 ? -13.857 -5.166 -3.518 1.00 96.62 110 ASP A N 1
ATOM 869 C CA . ASP A 1 110 ? -13.867 -5.698 -4.880 1.00 96.62 110 ASP A CA 1
ATOM 870 C C . ASP A 1 110 ? -13.263 -4.712 -5.884 1.00 96.62 110 ASP A C 1
ATOM 872 O O . ASP A 1 110 ? -12.382 -5.074 -6.661 1.00 96.62 110 ASP A O 1
ATOM 876 N N . ARG A 1 111 ? -13.594 -3.419 -5.756 1.00 95.56 111 ARG A N 1
ATOM 877 C CA . ARG A 1 111 ? -12.970 -2.353 -6.562 1.00 95.56 111 ARG A CA 1
ATOM 878 C C . ARG A 1 111 ? -11.440 -2.376 -6.474 1.00 95.56 111 ARG A C 1
ATOM 880 O O . ARG A 1 111 ? -10.762 -2.261 -7.491 1.00 95.56 111 ARG A O 1
ATOM 887 N N . TYR A 1 112 ? -10.894 -2.570 -5.273 1.00 96.12 112 TYR A N 1
ATOM 888 C CA . TYR A 1 112 ? -9.447 -2.663 -5.070 1.00 96.12 112 TYR A CA 1
ATOM 889 C C . TYR A 1 112 ? -8.857 -3.987 -5.557 1.00 96.12 112 TYR A C 1
ATOM 891 O O . TYR A 1 112 ? -7.687 -4.014 -5.937 1.00 96.12 112 TYR A O 1
ATOM 899 N N . PHE A 1 113 ? -9.619 -5.083 -5.523 1.00 96.50 113 PHE A N 1
ATOM 900 C CA . PHE A 1 113 ? -9.187 -6.363 -6.083 1.00 96.50 113 PHE A CA 1
ATOM 901 C C . PHE A 1 113 ? -9.063 -6.282 -7.602 1.00 96.50 113 PHE A C 1
ATOM 903 O O . PHE A 1 113 ? -7.997 -6.611 -8.115 1.00 96.50 113 PHE A O 1
ATOM 910 N N . ILE A 1 114 ? -10.077 -5.752 -8.288 1.00 96.75 114 ILE A N 1
ATOM 911 C CA . ILE A 1 114 ? -10.065 -5.554 -9.743 1.00 96.75 114 ILE A CA 1
ATOM 912 C C . ILE A 1 114 ? -8.877 -4.673 -10.155 1.00 96.75 114 ILE A C 1
ATOM 914 O O . ILE A 1 114 ? -8.097 -5.044 -11.031 1.00 96.75 114 ILE A O 1
ATOM 918 N N . GLU A 1 115 ? -8.679 -3.534 -9.484 1.00 95.88 115 GLU A N 1
ATOM 919 C CA . GLU A 1 115 ? -7.560 -2.633 -9.789 1.00 95.88 115 GLU A CA 1
ATOM 920 C C . GLU A 1 115 ? -6.196 -3.297 -9.530 1.00 95.88 115 GLU A C 1
ATOM 922 O O . GLU A 1 115 ? -5.257 -3.150 -10.314 1.00 95.88 115 GLU A O 1
ATOM 927 N N . ALA A 1 116 ? -6.072 -4.071 -8.449 1.00 96.31 116 ALA A N 1
ATOM 928 C CA . ALA A 1 116 ? -4.842 -4.792 -8.141 1.00 96.31 116 ALA A CA 1
ATOM 929 C C . ALA A 1 116 ? -4.535 -5.897 -9.159 1.00 96.31 116 ALA A C 1
ATOM 931 O O . ALA A 1 116 ? -3.365 -6.096 -9.497 1.00 96.31 116 ALA A O 1
ATOM 932 N N . GLU A 1 117 ? -5.556 -6.604 -9.646 1.00 96.56 117 GLU A N 1
ATOM 933 C CA . GLU A 1 117 ? -5.399 -7.594 -10.710 1.00 96.56 117 GLU A CA 1
ATOM 934 C C . GLU A 1 117 ? -4.947 -6.943 -12.013 1.00 96.56 117 GLU A C 1
ATOM 936 O O . GLU A 1 117 ? -4.005 -7.436 -12.631 1.00 96.56 117 GLU A O 1
ATOM 941 N N . GLU A 1 118 ? -5.522 -5.798 -12.385 1.00 96.38 118 GLU A N 1
ATOM 942 C CA . GLU A 1 118 ? -5.104 -5.092 -13.596 1.00 96.38 118 GLU A CA 1
ATOM 943 C C . GLU A 1 118 ? -3.655 -4.602 -13.492 1.00 96.38 118 GLU A C 1
ATOM 945 O O . GLU A 1 118 ? -2.850 -4.821 -14.398 1.00 96.38 118 GLU A O 1
ATOM 950 N N . ILE A 1 119 ? -3.263 -4.026 -12.352 1.00 95.25 119 ILE A N 1
ATOM 951 C CA . ILE A 1 119 ? -1.872 -3.608 -12.130 1.00 95.25 119 ILE A CA 1
ATOM 952 C C . ILE A 1 119 ? -0.922 -4.813 -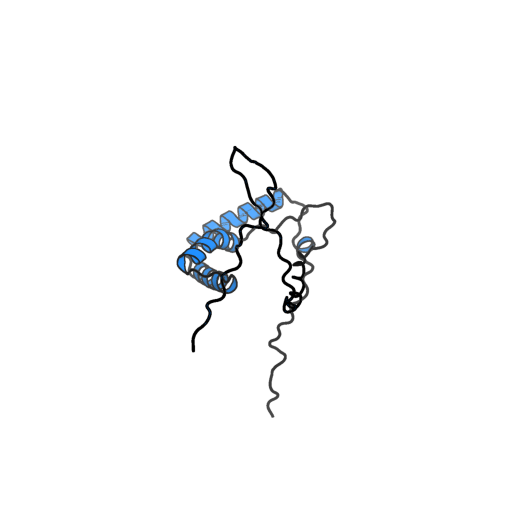12.156 1.00 95.25 119 ILE A C 1
ATOM 954 O O . ILE A 1 119 ? 0.184 -4.721 -12.696 1.00 95.25 119 ILE A O 1
ATOM 958 N N . LYS A 1 120 ? -1.328 -5.948 -11.578 1.00 94.38 120 LYS A N 1
ATOM 959 C CA . LYS A 1 120 ? -0.550 -7.191 -11.623 1.00 94.38 120 LYS A CA 1
ATOM 960 C C . LYS A 1 120 ? -0.383 -7.673 -13.066 1.00 94.38 120 LYS A C 1
ATOM 962 O O . LYS A 1 120 ? 0.745 -7.950 -13.465 1.00 94.38 120 LYS A O 1
ATOM 967 N N . ARG A 1 121 ? -1.464 -7.712 -13.848 1.00 95.00 121 ARG A N 1
ATOM 968 C CA . ARG A 1 121 ? -1.461 -8.117 -15.260 1.00 95.00 121 ARG A CA 1
ATOM 969 C C . ARG A 1 121 ? -0.545 -7.225 -16.095 1.00 95.00 121 ARG A C 1
ATOM 971 O O . ARG A 1 121 ? 0.303 -7.727 -16.829 1.00 95.00 121 ARG A O 1
ATOM 978 N N . LEU A 1 122 ? -0.661 -5.907 -15.940 1.00 95.12 122 LEU A N 1
ATOM 979 C CA . LEU A 1 122 ? 0.200 -4.938 -16.622 1.00 95.12 122 LEU A CA 1
ATOM 980 C C . LEU A 1 122 ? 1.671 -5.125 -16.247 1.00 95.12 122 LEU A C 1
ATOM 982 O O . LEU A 1 122 ? 2.543 -5.076 -17.110 1.00 95.12 122 LEU A O 1
ATOM 986 N N . HIS A 1 123 ? 1.959 -5.381 -14.972 1.00 93.75 123 HIS A N 1
ATOM 987 C CA . HIS A 1 123 ? 3.320 -5.648 -14.526 1.00 93.75 123 HIS A CA 1
ATOM 988 C C . HIS A 1 123 ? 3.883 -6.932 -15.150 1.00 93.75 123 HIS A C 1
ATOM 990 O O . HIS A 1 123 ? 5.042 -6.956 -15.560 1.00 93.75 123 HIS A O 1
ATOM 996 N N . GLU A 1 124 ? 3.102 -8.009 -15.207 1.00 91.31 124 GLU A N 1
ATOM 997 C CA . GLU A 1 124 ? 3.517 -9.270 -15.838 1.00 91.31 124 GLU A CA 1
ATOM 998 C C . GLU A 1 124 ? 3.816 -9.080 -17.333 1.00 91.31 124 GLU A C 1
ATOM 1000 O O . GLU A 1 124 ? 4.803 -9.620 -17.830 1.00 91.31 124 GLU A O 1
ATOM 1005 N N . GLN A 1 125 ? 3.034 -8.245 -18.026 1.00 92.75 125 GLN A N 1
ATOM 1006 C CA . GLN A 1 125 ? 3.257 -7.902 -19.435 1.00 92.75 125 GLN A CA 1
ATOM 1007 C C . GLN A 1 125 ? 4.500 -7.035 -19.653 1.00 92.75 125 GLN A C 1
ATOM 1009 O O . GLN A 1 125 ? 5.278 -7.289 -20.570 1.00 92.75 125 GLN A O 1
ATOM 1014 N N . GLN A 1 126 ? 4.700 -6.012 -18.820 1.00 91.38 126 GLN A N 1
ATOM 1015 C CA . GLN A 1 126 ? 5.841 -5.098 -18.934 1.00 91.38 126 GLN A CA 1
ATOM 1016 C C . G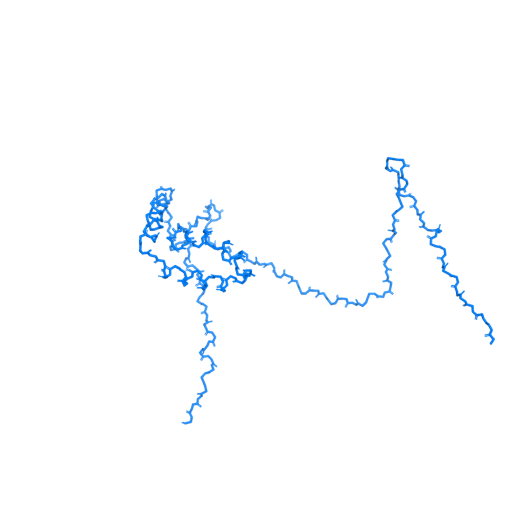LN A 1 126 ? 7.157 -5.756 -18.509 1.00 91.38 126 GLN A C 1
ATOM 1018 O O . GLN A 1 126 ? 8.221 -5.414 -19.025 1.00 91.38 126 GLN A O 1
ATOM 1023 N N . PHE A 1 127 ? 7.097 -6.707 -17.574 1.00 88.06 127 PHE A N 1
ATOM 1024 C CA . PHE A 1 127 ? 8.271 -7.337 -16.980 1.00 88.06 127 PHE A CA 1
ATOM 1025 C C . PHE A 1 127 ? 8.177 -8.872 -17.010 1.00 88.06 127 PHE A C 1
ATOM 1027 O O . PHE A 1 127 ? 8.141 -9.510 -15.955 1.00 88.06 127 PHE A O 1
ATOM 1034 N N . PRO A 1 128 ? 8.224 -9.499 -18.200 1.00 87.06 128 PRO A N 1
ATOM 1035 C CA . PRO A 1 128 ? 8.053 -10.948 -18.346 1.00 87.06 128 PRO A CA 1
ATOM 1036 C C . PRO A 1 128 ? 9.178 -11.774 -17.697 1.00 87.06 128 PRO A C 1
ATOM 1038 O O . PRO A 1 128 ? 8.984 -12.940 -17.370 1.00 87.06 128 PRO A O 1
ATOM 1041 N N . ARG A 1 129 ? 10.363 -11.184 -17.473 1.00 84.06 129 ARG A N 1
ATOM 1042 C CA . ARG A 1 129 ? 11.489 -11.830 -16.763 1.00 84.06 129 ARG A CA 1
ATOM 1043 C C . ARG A 1 129 ? 11.518 -11.537 -15.262 1.00 84.06 129 ARG A C 1
ATOM 1045 O O . ARG A 1 129 ? 12.475 -11.902 -14.581 1.00 84.06 129 ARG A O 1
ATOM 1052 N N . TRP A 1 130 ? 10.527 -10.825 -14.732 1.00 85.81 130 TRP A N 1
ATOM 1053 C CA . TRP A 1 130 ? 10.525 -10.459 -13.326 1.00 85.81 130 TRP A CA 1
ATOM 1054 C C . TRP A 1 130 ? 9.987 -11.590 -12.454 1.00 85.81 130 TRP A C 1
ATOM 1056 O O . TRP A 1 130 ? 8.902 -12.119 -12.671 1.00 85.81 130 TRP A O 1
ATOM 1066 N N . SER A 1 131 ? 10.736 -11.919 -11.404 1.00 83.25 131 SER A N 1
ATOM 1067 C CA . SER A 1 131 ? 10.381 -12.964 -10.451 1.00 83.25 131 SER A CA 1
ATOM 1068 C C . SER A 1 131 ? 10.514 -12.458 -9.022 1.00 83.25 131 SER A C 1
ATOM 1070 O O . SER A 1 131 ? 11.507 -11.843 -8.619 1.00 83.25 131 SER A O 1
ATOM 1072 N N . THR A 1 132 ? 9.504 -12.756 -8.201 1.00 80.75 132 THR A N 1
ATOM 1073 C CA . THR A 1 132 ? 9.518 -12.383 -6.782 1.00 80.75 132 THR A CA 1
ATOM 1074 C C . THR A 1 132 ? 10.652 -13.054 -6.007 1.00 80.75 132 THR A C 1
ATOM 1076 O O . THR A 1 132 ? 11.150 -12.456 -5.048 1.00 80.75 132 THR A O 1
ATOM 1079 N N . ARG A 1 133 ? 11.060 -14.264 -6.414 1.00 79.38 133 ARG A N 1
ATOM 1080 C CA . ARG A 1 133 ? 12.118 -15.050 -5.768 1.00 79.38 133 ARG A CA 1
ATOM 1081 C C . ARG A 1 133 ? 13.461 -14.346 -5.893 1.00 79.38 133 ARG A C 1
ATOM 1083 O O . ARG A 1 133 ? 14.129 -14.117 -4.886 1.00 79.38 133 ARG A O 1
ATOM 1090 N N . ASP A 1 134 ? 13.792 -13.936 -7.107 1.00 75.62 134 ASP A N 1
ATOM 1091 C CA . ASP A 1 134 ? 15.108 -13.387 -7.429 1.00 75.62 134 ASP A CA 1
ATOM 1092 C C . ASP A 1 134 ? 15.245 -11.959 -6.869 1.00 75.62 134 ASP A C 1
ATOM 1094 O O . ASP A 1 134 ? 16.291 -11.566 -6.361 1.00 75.62 134 ASP A O 1
ATOM 1098 N N . ASN A 1 135 ? 14.128 -11.233 -6.798 1.00 75.75 135 ASN A N 1
ATOM 1099 C CA . ASN A 1 135 ? 14.078 -9.850 -6.334 1.00 75.75 135 ASN A CA 1
ATOM 1100 C C . ASN A 1 135 ? 13.934 -9.683 -4.794 1.00 75.75 135 ASN A C 1
ATOM 1102 O O . ASN A 1 135 ? 14.373 -8.692 -4.192 1.00 75.75 135 ASN A O 1
ATOM 1106 N N . TYR A 1 136 ? 13.295 -10.638 -4.098 1.00 72.25 136 TYR A N 1
ATOM 1107 C CA . TYR A 1 136 ? 13.003 -10.540 -2.652 1.00 72.25 136 TYR A CA 1
ATOM 1108 C C . TYR A 1 136 ? 13.615 -11.645 -1.771 1.00 72.25 136 TYR A C 1
ATOM 1110 O O . TYR A 1 136 ? 13.536 -11.514 -0.545 1.00 72.25 136 TYR A O 1
ATOM 1118 N N . GLY A 1 137 ? 14.246 -12.679 -2.337 1.00 61.31 137 GLY A N 1
ATOM 1119 C CA . GLY A 1 137 ? 14.607 -13.924 -1.638 1.00 61.31 137 GLY A CA 1
ATOM 1120 C C . GLY A 1 137 ? 15.638 -13.835 -0.503 1.00 61.31 137 GLY A C 1
ATOM 1121 O O . GLY A 1 137 ? 15.679 -14.713 0.352 1.00 61.31 137 GLY A O 1
ATOM 1122 N N . LYS A 1 138 ? 16.441 -12.769 -0.395 1.00 64.44 138 LYS A N 1
ATOM 1123 C CA . LYS A 1 138 ? 17.553 -12.697 0.581 1.00 64.44 138 LYS A CA 1
ATOM 1124 C C . LYS A 1 138 ? 17.209 -11.900 1.857 1.00 64.44 138 LYS A C 1
ATOM 1126 O O . LYS A 1 138 ? 17.839 -10.882 2.155 1.00 64.44 138 LYS A O 1
ATOM 1131 N N . LYS A 1 139 ? 16.201 -12.307 2.647 1.00 60.53 139 LYS A N 1
ATOM 1132 C CA . LYS A 1 139 ? 15.941 -11.703 3.980 1.00 60.53 139 LYS A CA 1
ATOM 1133 C C . LYS A 1 139 ? 16.404 -12.624 5.116 1.00 60.53 139 LYS A C 1
ATOM 1135 O O . LYS A 1 139 ? 15.842 -13.690 5.313 1.00 60.53 139 LYS A O 1
ATOM 1140 N N . ARG A 1 140 ? 17.370 -12.161 5.924 1.00 63.91 140 ARG A N 1
ATOM 1141 C CA . ARG A 1 140 ? 17.764 -12.800 7.198 1.00 63.91 140 ARG A CA 1
ATOM 1142 C C . ARG A 1 140 ? 16.536 -12.973 8.106 1.00 63.91 140 ARG A C 1
ATOM 1144 O O . ARG A 1 140 ? 15.808 -11.999 8.323 1.00 63.91 140 ARG A O 1
ATOM 1151 N N . LYS A 1 141 ? 16.321 -14.186 8.634 1.00 62.19 141 LYS A N 1
ATOM 1152 C CA . LYS A 1 141 ? 15.259 -14.506 9.605 1.00 62.19 141 LYS A CA 1
ATOM 1153 C C . LYS A 1 141 ? 15.430 -13.593 10.824 1.00 62.19 141 LYS A C 1
ATOM 1155 O O . LYS A 1 141 ? 16.494 -13.558 11.436 1.00 62.19 141 LYS A O 1
ATOM 1160 N N . ARG A 1 142 ? 14.412 -12.789 11.141 1.00 70.19 142 ARG A N 1
ATOM 1161 C CA . ARG A 1 142 ? 14.419 -11.946 12.344 1.00 70.19 142 ARG A CA 1
ATOM 1162 C C . ARG A 1 142 ? 14.144 -12.859 13.535 1.00 70.19 142 ARG A C 1
ATOM 1164 O O . ARG A 1 142 ? 13.030 -13.360 13.646 1.00 70.19 142 ARG A O 1
ATOM 1171 N N . VAL A 1 143 ? 15.142 -13.072 14.390 1.00 72.62 143 VAL A N 1
ATOM 1172 C CA . VAL A 1 143 ? 14.957 -13.777 15.667 1.00 72.62 143 VAL A CA 1
ATOM 1173 C C . VAL A 1 143 ? 13.963 -12.965 16.501 1.00 72.62 143 VAL A C 1
ATOM 1175 O O . VAL A 1 143 ? 14.172 -11.768 16.732 1.00 72.62 143 VAL A O 1
ATOM 1178 N N . ARG A 1 144 ? 12.831 -13.573 16.869 1.00 70.06 144 ARG A N 1
ATOM 1179 C CA . ARG A 1 144 ? 11.872 -12.968 17.799 1.00 70.06 144 ARG A CA 1
ATOM 1180 C C . ARG A 1 144 ? 12.458 -13.146 19.200 1.00 70.06 144 ARG A C 1
ATOM 1182 O O . ARG A 1 144 ? 12.753 -14.260 19.595 1.00 70.06 144 ARG A O 1
ATOM 1189 N N . ARG A 1 145 ? 12.666 -12.047 19.928 1.00 65.44 145 ARG A N 1
ATOM 1190 C CA . ARG A 1 145 ? 13.322 -12.038 21.251 1.00 65.44 145 ARG A CA 1
ATOM 1191 C C . ARG A 1 145 ? 12.472 -12.692 22.361 1.00 65.44 145 ARG A C 1
ATOM 1193 O O . ARG A 1 145 ? 12.983 -12.917 23.446 1.00 65.44 145 ARG A O 1
ATOM 1200 N N . ASN A 1 146 ? 11.202 -13.001 22.097 1.00 60.09 146 ASN A N 1
ATOM 1201 C CA . ASN A 1 146 ? 10.236 -13.389 23.130 1.00 60.09 146 ASN A CA 1
ATOM 1202 C C . ASN A 1 146 ? 10.410 -14.816 23.694 1.00 60.09 146 ASN A C 1
ATOM 1204 O O . ASN A 1 146 ? 9.720 -15.141 24.646 1.00 60.09 146 ASN A O 1
ATOM 1208 N N . GLU A 1 147 ? 11.308 -15.648 23.158 1.00 58.34 147 GLU A N 1
ATOM 1209 C CA . GLU A 1 147 ? 11.540 -17.024 23.648 1.00 58.34 147 GLU A CA 1
ATOM 1210 C C . GLU A 1 147 ? 12.652 -17.143 24.710 1.00 58.34 147 GLU A C 1
ATOM 1212 O O . GLU A 1 147 ? 12.835 -18.211 25.275 1.00 58.34 147 GLU A O 1
ATOM 1217 N N . LEU A 1 148 ? 13.391 -16.069 25.020 1.00 59.25 148 LEU A N 1
ATOM 1218 C CA . LEU A 1 148 ? 14.544 -16.124 25.940 1.00 59.25 148 LEU A CA 1
ATOM 1219 C C . LEU A 1 148 ? 14.205 -15.832 27.416 1.00 59.25 148 LEU A C 1
ATOM 1221 O O . LEU A 1 148 ? 15.117 -15.686 28.223 1.00 59.25 148 LEU A O 1
ATOM 1225 N N . MET A 1 149 ? 12.926 -15.705 27.780 1.00 59.56 149 MET A N 1
ATOM 1226 C CA . MET A 1 149 ? 12.504 -15.428 29.164 1.00 59.56 149 MET A CA 1
ATOM 1227 C C . MET A 1 149 ? 11.283 -16.265 29.570 1.00 59.56 149 MET A C 1
ATOM 1229 O O . MET A 1 149 ? 10.283 -15.723 30.033 1.00 59.56 149 MET A O 1
ATOM 1233 N N . ALA A 1 150 ? 11.347 -17.583 29.378 1.00 62.69 150 ALA A N 1
ATOM 1234 C CA . ALA A 1 150 ? 10.476 -18.489 30.120 1.00 62.69 150 ALA A CA 1
ATOM 1235 C C . ALA A 1 150 ? 11.140 -18.772 31.483 1.00 62.69 150 ALA A C 1
ATOM 1237 O O . ALA A 1 150 ? 12.252 -19.302 31.486 1.00 62.69 150 ALA A O 1
ATOM 1238 N N . PRO A 1 151 ? 10.540 -18.387 32.625 1.00 63.12 151 PRO A N 1
ATOM 1239 C CA . PRO A 1 151 ? 11.003 -18.861 33.920 1.00 63.12 151 PRO A CA 1
ATOM 1240 C C . PRO A 1 151 ? 10.698 -20.358 34.031 1.00 63.12 151 PRO A C 1
ATOM 1242 O O . PRO A 1 151 ? 9.564 -20.792 33.830 1.00 63.12 151 PRO A O 1
ATOM 1245 N N . GLU A 1 152 ? 11.739 -21.131 34.315 1.00 57.16 152 GLU A N 1
ATOM 1246 C CA . GLU A 1 152 ? 11.669 -22.539 34.686 1.00 57.16 152 GLU A CA 1
ATOM 1247 C C . GLU A 1 152 ? 10.819 -22.649 35.960 1.00 57.16 152 GLU A C 1
ATOM 1249 O O . GLU A 1 152 ? 11.175 -22.109 37.009 1.00 57.16 152 GLU A O 1
ATOM 1254 N N . SER A 1 153 ? 9.631 -23.243 35.832 1.00 56.56 153 SER A N 1
ATOM 1255 C CA . SER A 1 153 ? 8.781 -23.565 36.977 1.00 56.56 153 SER A CA 1
ATOM 1256 C C . SER A 1 153 ? 9.279 -24.872 37.585 1.00 56.56 153 SER A C 1
ATOM 1258 O O . SER A 1 153 ? 9.530 -25.821 36.844 1.00 56.56 153 SER A O 1
ATOM 1260 N N . GLN A 1 154 ? 9.425 -24.847 38.910 1.00 49.25 154 GLN A N 1
ATOM 1261 C CA . GLN A 1 154 ? 9.932 -25.909 39.787 1.00 49.25 154 GLN A CA 1
ATOM 1262 C C . GLN A 1 154 ? 9.246 -27.262 39.602 1.00 49.25 154 GLN A C 1
ATOM 1264 O O . GLN A 1 154 ? 8.028 -27.265 39.305 1.00 49.25 154 GLN A O 1
#

Nearest PDB structures (foldseek):
  2lef-assembly1_A  TM=8.593E-01  e=4.439E-06  Mus musculus
  4y60-assembly1_C  TM=9.474E-01  e=2.184E-04  Mus musculus
  6t78-assembly1_A  TM=8.285E-01  e=1.321E-04  Homo sapiens
  7m5w-assembly1_A  TM=9.547E-01  e=9.866E-04  Homo sapiens
  2e6o-assembly1_A  TM=8.112E-01  e=2.378E-03  Homo sapiens

Sequence (154 aa):
MYMSTLPLPNVLEHMIPVGTVNGEVVYGLPSVTFPGVFSAAPAPPKRPRKKRQRQQDDEQPYIKKPPNAFMLFLKIQRPNVIAELNITNNASINTELGQRWRSMSPLEKDRYFIEAEEIKRLHEQQFPRWSTRDNYGKKRKRVRRNELMAPESQ

Foldseek 3Di:
DDDDDDDDPDPPPDFDFPDDDPNDGDTDDPPDPDPDPPPPPPDPPPPPPPPPPPDDPPPDDQDDDQDALLRVQCVVCLVVCCVPVVDPDPVVSVVVSVVVVVVDDPVVSVVSRVVSVVSNVVCCVVCVPDDCCSNPVDDDDDDDPVPPDDPDDD

Secondary structure (DSSP, 8-state):
-----PPPP-TTS---EEEEETTEEEEPPP----S------PPPP----------S-TTS--PPPPPPHHHHHHHHHHHHHHHHH----HHHHHHHHHHHHHHS-HHHHHHHHHHHHHHHHHHHHH-TT--HHHHH--------GGGS------

Mean predicted aligned error: 18.55 Å

pLDDT: mean 72.96, std 19.38, range [37.81, 96.75]